Protein AF-A0A974XBC8-F1 (afdb_monomer_lite)

Secondary structure (DSSP, 8-state):
-PPPPPP--TTS-EEEE---GGG----SSHHHHHHHHHHHHHHHHHHHHHHHHHTT--S---S-SSEEEE--SHHHHHHHHHHHHHHHHHTTS-SSGGG--

Structure (mmCIF, N/CA/C/O backbone):
data_AF-A0A974XBC8-F1
#
_entry.id   AF-A0A974XBC8-F1
#
loop_
_atom_site.group_PDB
_atom_site.id
_atom_site.type_symbol
_atom_site.label_atom_id
_atom_site.label_alt_id
_atom_site.label_comp_id
_atom_site.label_asym_id
_atom_site.label_entity_id
_atom_site.label_seq_id
_atom_site.pdbx_PDB_ins_code
_atom_site.Cartn_x
_atom_site.Cartn_y
_atom_site.Cartn_z
_atom_site.occupancy
_atom_site.B_iso_or_equiv
_atom_site.auth_seq_id
_atom_site.auth_comp_id
_atom_site.auth_asym_id
_atom_site.auth_atom_id
_atom_site.pdbx_PDB_model_num
ATOM 1 N N . MET A 1 1 ? 7.266 -7.823 -18.134 1.00 42.31 1 MET A N 1
ATOM 2 C CA . MET A 1 1 ? 5.843 -8.222 -18.062 1.00 42.31 1 MET A CA 1
ATOM 3 C C . MET A 1 1 ? 4.982 -6.973 -17.985 1.00 42.31 1 MET A C 1
ATOM 5 O O . MET A 1 1 ? 5.391 -6.044 -17.289 1.00 42.31 1 MET A O 1
ATOM 9 N N . PRO A 1 2 ? 3.841 -6.912 -18.692 1.00 45.91 2 PRO A N 1
ATOM 10 C CA . PRO A 1 2 ? 2.880 -5.838 -18.486 1.00 45.91 2 PRO A CA 1
ATOM 11 C C . PRO A 1 2 ? 2.508 -5.795 -17.003 1.00 45.91 2 PRO A C 1
ATOM 13 O O . PRO A 1 2 ? 2.365 -6.843 -16.370 1.00 45.91 2 PRO A O 1
ATOM 16 N N . ARG A 1 3 ? 2.369 -4.591 -16.440 1.00 51.25 3 ARG A N 1
ATOM 17 C CA . ARG A 1 3 ? 1.728 -4.427 -15.135 1.00 51.25 3 ARG A CA 1
ATOM 18 C C . ARG A 1 3 ? 0.383 -5.140 -15.238 1.00 51.25 3 ARG A C 1
ATOM 20 O O . ARG A 1 3 ? -0.437 -4.722 -16.055 1.00 51.25 3 ARG A O 1
ATOM 27 N N . GLN A 1 4 ? 0.168 -6.203 -14.458 1.00 55.94 4 GLN A N 1
ATOM 28 C CA . GLN A 1 4 ? -1.184 -6.725 -14.309 1.00 55.94 4 GLN A CA 1
ATOM 29 C C . GLN A 1 4 ? -2.032 -5.545 -13.857 1.00 55.94 4 GLN A C 1
ATOM 31 O O . GLN A 1 4 ? -1.698 -4.871 -12.874 1.00 55.94 4 GLN A O 1
ATOM 36 N N . ALA A 1 5 ? -3.051 -5.222 -14.654 1.00 57.69 5 ALA A N 1
ATOM 37 C CA . ALA A 1 5 ? -3.986 -4.185 -14.280 1.00 57.69 5 ALA A CA 1
ATOM 38 C C . ALA A 1 5 ? -4.463 -4.526 -12.871 1.00 57.69 5 ALA A C 1
ATOM 40 O O . ALA A 1 5 ? -4.802 -5.678 -12.591 1.00 57.69 5 ALA A O 1
ATOM 41 N N . ARG A 1 6 ? -4.426 -3.543 -11.965 1.00 68.19 6 ARG A N 1
ATOM 42 C CA . ARG A 1 6 ? -5.071 -3.747 -10.670 1.00 68.19 6 ARG A CA 1
ATOM 43 C C . ARG A 1 6 ? -6.502 -4.152 -10.972 1.00 68.19 6 ARG A C 1
ATOM 45 O O . ARG A 1 6 ? -7.132 -3.495 -11.806 1.00 68.19 6 ARG A O 1
ATOM 52 N N . ILE A 1 7 ? -6.959 -5.222 -10.323 1.00 72.50 7 ILE A N 1
ATOM 5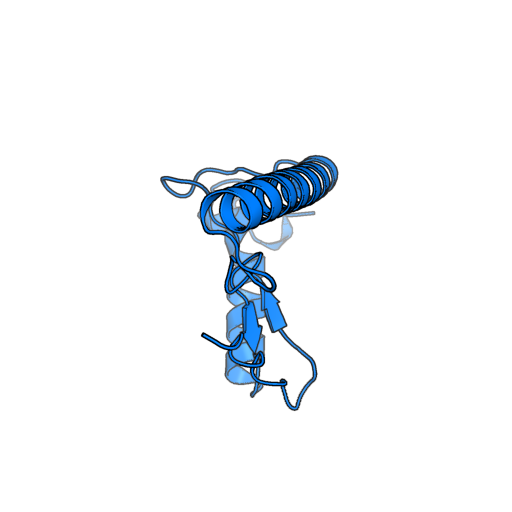3 C CA . ILE A 1 7 ? -8.364 -5.613 -10.365 1.00 72.50 7 ILE A CA 1
ATOM 54 C C . ILE A 1 7 ? -9.140 -4.351 -10.018 1.00 72.50 7 ILE A C 1
ATOM 56 O O . ILE A 1 7 ? -8.901 -3.746 -8.970 1.00 72.50 7 ILE A O 1
ATOM 60 N N . LYS A 1 8 ? -9.938 -3.873 -10.973 1.00 71.81 8 LYS A N 1
ATOM 61 C CA . LYS A 1 8 ? -10.766 -2.705 -10.738 1.00 71.81 8 LYS A CA 1
ATOM 62 C C . LYS A 1 8 ? -11.874 -3.171 -9.818 1.00 71.81 8 LYS A C 1
ATOM 64 O O . LYS A 1 8 ? -12.730 -3.921 -10.268 1.00 71.81 8 LYS A O 1
ATOM 69 N N . SER A 1 9 ? -11.816 -2.724 -8.570 1.00 78.12 9 SER A N 1
ATOM 70 C CA . SER A 1 9 ? -12.898 -2.971 -7.628 1.00 78.12 9 SER A CA 1
ATOM 71 C C . SER A 1 9 ? -14.207 -2.465 -8.216 1.00 78.12 9 SER A C 1
ATOM 73 O O . SER A 1 9 ? -14.275 -1.304 -8.636 1.00 78.12 9 SER A O 1
ATOM 75 N N . ALA A 1 10 ? -15.230 -3.319 -8.225 1.00 77.75 10 ALA A N 1
ATOM 76 C CA . ALA A 1 10 ? -16.578 -2.929 -8.626 1.00 77.75 10 ALA A CA 1
ATOM 77 C C . ALA A 1 10 ? -17.152 -1.853 -7.686 1.00 77.75 10 ALA A C 1
ATOM 79 O O . ALA A 1 10 ? -17.919 -0.996 -8.116 1.00 77.75 10 ALA A O 1
ATOM 80 N N . THR A 1 11 ? -16.717 -1.853 -6.421 1.00 79.56 11 THR A N 1
ATOM 81 C CA . THR A 1 11 ? -17.098 -0.864 -5.398 1.00 79.56 11 THR A CA 1
ATOM 82 C C . THR A 1 11 ? -16.219 0.393 -5.425 1.00 79.56 11 THR A C 1
ATOM 84 O O . THR A 1 11 ? -16.538 1.400 -4.798 1.00 79.56 11 THR A O 1
ATOM 87 N N . GLY A 1 12 ? -15.087 0.350 -6.135 1.00 79.19 12 GLY A N 1
ATOM 88 C CA . GLY A 1 12 ? -14.065 1.396 -6.117 1.00 79.19 12 GLY A CA 1
ATOM 89 C C . GLY A 1 12 ? -13.200 1.415 -4.848 1.00 79.19 12 GLY A C 1
ATOM 90 O O . GLY A 1 12 ? -12.342 2.292 -4.719 1.00 79.19 12 GLY A O 1
ATOM 91 N N . ILE A 1 13 ? -13.374 0.457 -3.930 1.00 76.62 13 ILE A N 1
ATOM 92 C CA . ILE A 1 13 ? -12.678 0.402 -2.639 1.00 76.62 13 ILE A CA 1
ATOM 93 C C . ILE A 1 13 ? -11.458 -0.529 -2.716 1.00 76.62 13 ILE A C 1
ATOM 95 O O . ILE A 1 13 ? -11.501 -1.627 -3.271 1.00 76.62 13 ILE A O 1
ATOM 99 N N . TYR A 1 14 ? -10.344 -0.093 -2.118 1.00 79.00 14 TYR A N 1
ATOM 100 C CA . TYR A 1 14 ? -9.088 -0.846 -2.084 1.00 79.00 14 TYR A CA 1
ATOM 101 C C . TYR A 1 14 ? -8.489 -0.879 -0.679 1.00 79.00 14 TYR A C 1
ATOM 103 O O . TYR A 1 14 ? -8.362 0.153 -0.019 1.00 79.00 14 TYR A O 1
ATOM 111 N N . HIS A 1 15 ? -8.007 -2.047 -0.265 1.00 79.62 15 HIS A N 1
ATOM 112 C CA . HIS A 1 15 ? -7.209 -2.228 0.940 1.00 79.62 15 HIS A CA 1
ATOM 113 C C . HIS A 1 15 ? -5.714 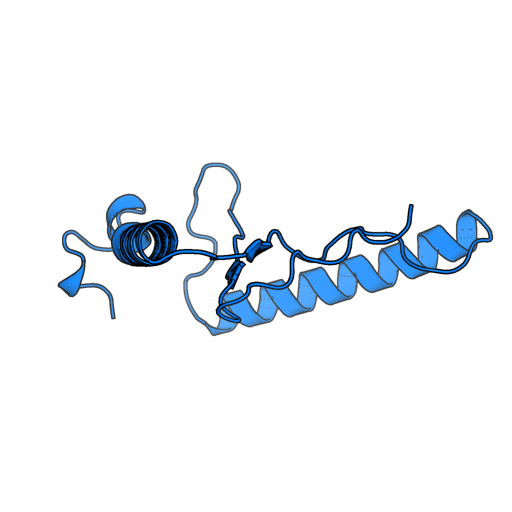-2.089 0.610 1.00 79.62 15 HIS A C 1
ATOM 115 O O . HIS A 1 15 ? -5.164 -2.862 -0.175 1.00 79.62 15 HIS A O 1
ATOM 121 N N . ILE A 1 16 ? -5.041 -1.093 1.198 1.00 75.88 16 ILE A N 1
ATOM 122 C CA . ILE A 1 16 ? -3.613 -0.807 0.977 1.00 75.88 16 ILE A CA 1
ATOM 123 C C . ILE A 1 16 ? -2.800 -1.211 2.209 1.00 75.88 16 ILE A C 1
ATOM 125 O O . ILE A 1 16 ? -3.074 -0.737 3.310 1.00 75.88 16 ILE A O 1
ATOM 129 N N . MET A 1 17 ? -1.758 -2.026 2.017 1.00 74.25 17 MET A N 1
ATOM 130 C CA . MET A 1 17 ? -0.937 -2.564 3.107 1.00 74.25 17 MET A CA 1
ATOM 131 C C . MET A 1 17 ? 0.545 -2.206 2.959 1.00 74.25 17 MET A C 1
ATOM 133 O O . MET A 1 17 ? 1.150 -2.402 1.903 1.00 74.25 17 MET A O 1
ATOM 137 N N . ILE A 1 18 ? 1.140 -1.742 4.060 1.00 69.44 18 ILE A N 1
ATOM 138 C CA . ILE A 1 18 ? 2.585 -1.552 4.247 1.00 69.44 18 ILE A CA 1
ATOM 139 C C . ILE A 1 18 ? 2.907 -2.024 5.669 1.00 69.44 18 ILE A C 1
ATOM 141 O O . ILE A 1 18 ? 2.267 -1.570 6.616 1.00 69.44 18 ILE A O 1
ATOM 145 N N . ARG A 1 19 ? 3.865 -2.946 5.830 1.00 64.00 19 ARG A N 1
ATOM 146 C CA . ARG A 1 19 ? 4.206 -3.546 7.130 1.00 64.00 19 ARG A CA 1
ATOM 147 C C . ARG A 1 19 ? 5.698 -3.406 7.416 1.00 64.00 19 ARG A C 1
ATOM 149 O O . ARG A 1 19 ? 6.508 -3.650 6.528 1.00 64.00 19 ARG A O 1
ATOM 156 N N . GLY A 1 20 ? 6.039 -3.034 8.650 1.00 58.47 20 GLY A N 1
ATOM 157 C CA . GLY A 1 20 ? 7.414 -3.073 9.145 1.00 58.47 20 GLY A CA 1
ATOM 158 C C . GLY A 1 20 ? 7.902 -4.507 9.355 1.00 58.47 20 GLY A C 1
ATOM 159 O O . GLY A 1 20 ? 7.100 -5.432 9.531 1.00 58.47 20 GLY A O 1
ATOM 160 N N . ILE A 1 21 ? 9.221 -4.682 9.362 1.00 60.03 21 ILE A N 1
ATOM 161 C CA . ILE A 1 21 ? 9.854 -5.936 9.785 1.00 60.03 21 ILE A CA 1
ATOM 162 C C . ILE A 1 21 ? 9.439 -6.209 11.244 1.00 60.03 21 ILE A C 1
ATOM 164 O O . ILE A 1 21 ? 9.214 -5.278 12.014 1.00 60.03 21 ILE A O 1
ATOM 168 N N . ASN A 1 22 ? 9.222 -7.478 11.603 1.00 62.81 22 ASN A N 1
ATOM 169 C CA . ASN A 1 22 ? 8.833 -7.904 12.959 1.00 62.81 22 ASN A CA 1
ATOM 170 C C . ASN A 1 22 ? 7.558 -7.252 13.540 1.00 62.81 22 ASN A C 1
ATOM 172 O O . ASN A 1 22 ? 7.325 -7.310 14.742 1.00 62.81 22 ASN A O 1
ATOM 176 N N . LYS A 1 23 ? 6.673 -6.704 12.690 1.00 60.25 23 LYS A N 1
ATOM 177 C CA . LYS A 1 23 ? 5.410 -6.041 13.087 1.00 60.25 23 LYS A CA 1
ATOM 178 C C . LYS A 1 23 ? 5.593 -4.769 13.931 1.00 60.25 23 LYS A C 1
ATOM 180 O O . LYS A 1 23 ? 4.635 -4.338 14.570 1.00 60.25 23 LYS A O 1
ATOM 185 N N . GLU A 1 24 ? 6.770 -4.154 13.906 1.00 62.03 24 GLU A N 1
ATOM 186 C CA . GLU A 1 24 ? 7.019 -2.919 14.648 1.00 62.03 24 GLU A CA 1
ATOM 187 C C . GLU A 1 24 ? 6.194 -1.735 14.120 1.00 62.03 24 GLU A C 1
ATOM 189 O O . GLU A 1 24 ? 5.818 -1.664 12.941 1.00 62.03 24 GLU A O 1
ATOM 194 N N . LYS A 1 25 ? 5.910 -0.779 15.014 1.00 61.75 25 LYS A N 1
ATOM 195 C CA . LYS A 1 25 ? 5.229 0.471 14.664 1.00 61.75 25 LYS A CA 1
ATOM 196 C C . LYS A 1 25 ? 6.186 1.355 13.874 1.00 61.75 25 LYS A C 1
ATOM 198 O O . LYS A 1 25 ? 7.054 2.007 14.437 1.00 61.75 25 LYS A O 1
ATOM 203 N N . ILE A 1 26 ? 5.977 1.418 12.567 1.00 65.31 26 ILE A N 1
ATOM 204 C CA . ILE A 1 26 ? 6.780 2.252 11.662 1.00 65.31 26 ILE A CA 1
ATOM 205 C C . ILE A 1 26 ? 6.180 3.648 11.419 1.00 65.31 26 ILE A C 1
ATOM 207 O O . ILE A 1 26 ? 6.840 4.509 10.843 1.00 65.31 26 ILE A O 1
ATOM 211 N N . PHE A 1 27 ? 4.940 3.900 11.862 1.00 69.00 27 PHE A N 1
ATOM 212 C CA . PHE A 1 27 ? 4.265 5.194 11.722 1.00 69.00 27 PHE A CA 1
ATOM 213 C C . PHE A 1 27 ? 3.722 5.667 13.066 1.00 69.00 27 PHE A C 1
ATOM 215 O O . PHE A 1 27 ? 2.756 5.112 13.577 1.00 69.00 27 PHE A O 1
ATOM 222 N N . MET A 1 28 ? 4.329 6.717 13.617 1.00 64.19 28 MET A N 1
ATOM 223 C CA . MET A 1 28 ? 3.828 7.385 14.829 1.00 64.19 28 MET A CA 1
ATOM 224 C C . MET A 1 28 ? 2.933 8.596 14.518 1.00 64.19 28 MET A C 1
ATOM 226 O O . MET A 1 28 ? 2.321 9.154 15.416 1.00 64.19 28 MET A O 1
ATOM 230 N N . SER A 1 29 ? 2.877 9.028 13.252 1.00 70.94 29 SER A N 1
ATOM 231 C CA . SER A 1 29 ? 2.043 10.147 12.798 1.00 70.94 29 SER A CA 1
ATOM 232 C C . SER A 1 29 ? 1.780 10.070 11.290 1.00 70.94 29 SER A C 1
ATOM 234 O O . SER A 1 29 ? 2.507 9.406 10.537 1.00 70.94 29 SER A O 1
ATOM 236 N N . SER A 1 30 ? 0.762 10.794 10.826 1.00 70.44 30 SER A N 1
ATOM 237 C CA . SER A 1 30 ? 0.443 10.975 9.402 1.00 70.44 30 SER A CA 1
ATOM 238 C C . SER A 1 30 ? 1.597 11.615 8.611 1.00 70.44 30 SER A C 1
ATOM 240 O O . SER A 1 30 ? 1.771 11.317 7.428 1.00 70.44 30 SER A O 1
ATOM 242 N N . ILE A 1 31 ? 2.457 12.400 9.271 1.00 77.75 31 ILE A N 1
ATOM 243 C CA . ILE A 1 31 ? 3.677 12.978 8.686 1.00 77.75 31 ILE A CA 1
ATOM 244 C C . ILE A 1 31 ? 4.692 11.877 8.349 1.00 77.75 31 ILE A C 1
ATOM 246 O O . ILE A 1 31 ? 5.190 11.831 7.223 1.00 77.75 31 ILE A O 1
ATOM 250 N N . HIS A 1 32 ? 4.954 10.946 9.275 1.00 74.00 32 HIS A N 1
ATOM 251 C CA . HIS A 1 32 ? 5.874 9.824 9.038 1.00 74.00 32 HIS A CA 1
ATOM 252 C C . HIS A 1 32 ? 5.404 8.930 7.882 1.00 74.00 32 HIS A C 1
ATOM 254 O O . HIS A 1 32 ? 6.200 8.542 7.024 1.00 74.00 32 HIS A O 1
ATOM 260 N N . LYS A 1 33 ? 4.092 8.673 7.803 1.00 73.75 33 LYS A N 1
ATOM 261 C CA . LYS A 1 33 ? 3.475 7.937 6.691 1.00 73.75 33 LYS A CA 1
ATOM 262 C C . LYS A 1 33 ? 3.690 8.644 5.350 1.00 73.75 33 LYS A C 1
ATOM 264 O O . LYS A 1 33 ? 4.136 8.023 4.389 1.00 73.75 33 LYS A O 1
ATOM 269 N N . ASN A 1 34 ? 3.395 9.939 5.264 1.00 79.06 34 ASN A N 1
ATOM 270 C CA . ASN A 1 34 ? 3.561 10.678 4.010 1.00 79.06 34 ASN A CA 1
ATOM 271 C C . ASN A 1 34 ? 5.030 10.733 3.581 1.00 79.06 34 ASN A C 1
ATOM 273 O O . ASN A 1 34 ? 5.339 10.536 2.403 1.00 79.06 34 ASN A O 1
ATOM 277 N N . LYS A 1 35 ? 5.941 10.907 4.544 1.00 84.31 35 LYS A N 1
ATOM 278 C CA . LYS A 1 35 ? 7.376 10.938 4.275 1.00 84.31 35 LYS A CA 1
ATOM 279 C C . LYS A 1 35 ? 7.886 9.613 3.717 1.00 84.31 35 LYS A C 1
ATOM 281 O O . LYS A 1 35 ? 8.622 9.623 2.732 1.00 84.31 35 LYS A O 1
ATOM 286 N N . ILE A 1 36 ? 7.462 8.475 4.274 1.00 80.88 36 ILE A N 1
ATOM 287 C CA . ILE A 1 36 ? 7.902 7.175 3.753 1.00 80.88 36 ILE A CA 1
ATOM 288 C C . ILE A 1 36 ? 7.379 6.931 2.338 1.00 80.88 36 ILE A C 1
ATOM 290 O O . ILE A 1 36 ? 8.118 6.440 1.490 1.00 80.88 36 ILE A O 1
ATOM 294 N N . LEU A 1 37 ? 6.127 7.307 2.053 1.00 80.75 37 LEU A N 1
ATOM 295 C CA . LEU A 1 37 ? 5.531 7.127 0.729 1.00 80.75 37 LEU A CA 1
ATOM 296 C C . LEU A 1 37 ? 6.286 7.945 -0.323 1.00 80.75 37 LEU A C 1
ATOM 298 O O . LEU A 1 37 ? 6.519 7.472 -1.439 1.00 80.75 37 LEU A O 1
ATOM 302 N N . GLU A 1 38 ? 6.705 9.156 0.043 1.00 86.50 38 GLU A N 1
ATOM 303 C CA . GLU A 1 38 ? 7.538 10.015 -0.793 1.00 86.50 38 GLU A CA 1
ATOM 304 C C . GLU A 1 38 ? 8.924 9.396 -1.044 1.00 86.50 38 GLU A C 1
ATOM 306 O O . GLU A 1 38 ? 9.378 9.341 -2.190 1.00 86.50 38 GLU A O 1
ATOM 311 N N . ILE A 1 39 ? 9.576 8.886 0.006 1.00 85.94 39 ILE A N 1
ATOM 312 C CA . ILE A 1 39 ? 10.896 8.243 -0.075 1.00 85.94 39 ILE A CA 1
ATOM 313 C C . ILE A 1 39 ? 10.836 6.993 -0.959 1.00 85.94 39 ILE A C 1
ATOM 315 O O . ILE A 1 39 ? 11.617 6.876 -1.904 1.00 85.94 39 ILE A O 1
ATOM 319 N N . VAL A 1 40 ? 9.874 6.097 -0.721 1.00 83.19 40 VAL A N 1
ATOM 320 C CA . VAL A 1 40 ? 9.686 4.865 -1.506 1.00 83.19 40 VAL A CA 1
ATOM 321 C C . VAL A 1 40 ? 9.432 5.197 -2.975 1.00 83.19 40 VAL A C 1
ATOM 323 O O . VAL A 1 40 ? 10.039 4.597 -3.862 1.00 83.19 40 VAL A O 1
ATOM 326 N N . LYS A 1 41 ? 8.596 6.206 -3.259 1.00 85.31 41 LYS A N 1
ATOM 327 C CA . LYS A 1 41 ? 8.385 6.690 -4.631 1.00 85.31 41 LYS A CA 1
ATOM 328 C C . LYS A 1 41 ? 9.704 7.145 -5.263 1.00 85.31 41 LYS A C 1
ATOM 330 O O . LYS A 1 41 ? 9.997 6.740 -6.386 1.00 85.31 41 LYS A O 1
ATOM 335 N N . LYS A 1 42 ? 10.489 7.972 -4.567 1.00 89.75 42 LYS A N 1
ATOM 336 C CA . LYS A 1 42 ? 11.762 8.512 -5.074 1.00 89.75 42 LYS A CA 1
ATOM 337 C C . LYS A 1 42 ? 12.782 7.410 -5.366 1.00 89.75 42 LYS A C 1
ATOM 339 O O . LYS A 1 42 ? 13.386 7.429 -6.437 1.00 89.75 42 LYS A O 1
ATOM 344 N N . ILE A 1 43 ? 12.948 6.452 -4.455 1.00 86.75 43 ILE A N 1
ATOM 345 C CA . ILE A 1 43 ? 13.877 5.324 -4.619 1.00 86.75 43 ILE A CA 1
ATOM 346 C C . ILE A 1 43 ? 13.470 4.470 -5.821 1.00 86.75 43 ILE A C 1
ATOM 348 O O . ILE A 1 43 ? 14.295 4.229 -6.702 1.00 86.75 43 ILE A O 1
ATOM 352 N N . ASN A 1 44 ? 12.191 4.095 -5.914 1.00 85.25 44 ASN A N 1
ATOM 353 C CA . ASN A 1 44 ? 11.696 3.277 -7.020 1.00 85.25 44 ASN A CA 1
ATOM 354 C C . ASN A 1 44 ? 11.873 3.979 -8.372 1.00 85.25 44 ASN A C 1
ATOM 356 O O . ASN A 1 44 ? 12.262 3.343 -9.344 1.00 85.25 44 ASN A O 1
ATOM 360 N N . VAL A 1 45 ? 11.639 5.292 -8.455 1.00 89.75 45 VAL A N 1
ATOM 361 C CA . VAL A 1 45 ? 11.871 6.045 -9.699 1.00 89.75 45 VAL A CA 1
ATOM 362 C C . VAL A 1 45 ? 13.356 6.056 -10.067 1.00 89.75 45 VAL A C 1
ATOM 364 O O . VAL A 1 45 ? 13.699 5.712 -11.196 1.00 89.75 45 VAL A O 1
ATOM 367 N N . LYS A 1 46 ? 14.244 6.397 -9.124 1.00 92.94 46 LYS A N 1
ATOM 368 C CA . LYS A 1 46 ? 15.691 6.454 -9.391 1.00 92.94 46 LYS A CA 1
ATOM 369 C C . LYS A 1 46 ? 16.247 5.100 -9.827 1.00 92.94 46 LYS A C 1
ATOM 371 O O . LYS A 1 46 ? 16.968 5.034 -10.820 1.00 92.94 46 LYS A O 1
ATOM 376 N N . TYR A 1 47 ? 15.889 4.029 -9.121 1.00 89.25 47 TYR A N 1
ATOM 377 C CA . TYR A 1 47 ? 16.341 2.689 -9.477 1.00 89.25 47 TYR A CA 1
ATOM 378 C C . TYR A 1 47 ? 15.773 2.240 -10.823 1.00 89.25 47 TYR A C 1
ATOM 380 O O . TYR A 1 47 ? 16.510 1.707 -11.643 1.00 89.25 47 TYR A O 1
ATOM 388 N N . ALA A 1 48 ? 14.493 2.513 -11.095 1.00 88.38 48 ALA A N 1
ATOM 389 C CA . ALA A 1 48 ? 13.882 2.204 -12.383 1.00 88.38 48 ALA A CA 1
ATOM 390 C C . ALA A 1 48 ? 14.622 2.878 -13.550 1.00 88.38 48 ALA A C 1
ATOM 392 O O . ALA A 1 48 ? 14.887 2.232 -14.561 1.00 88.38 48 ALA A O 1
ATOM 393 N N . MET A 1 49 ? 14.995 4.154 -13.400 1.00 93.19 49 MET A N 1
ATOM 394 C CA . MET A 1 49 ? 15.774 4.887 -14.404 1.00 93.19 49 MET A CA 1
ATOM 395 C C . MET A 1 49 ? 17.169 4.286 -14.602 1.00 93.19 49 MET A C 1
ATOM 397 O O . MET A 1 49 ? 17.586 4.077 -15.739 1.00 93.19 49 MET A O 1
ATOM 401 N N . TYR A 1 50 ? 17.877 3.995 -13.507 1.00 95.56 50 TYR A N 1
ATOM 402 C CA . TYR A 1 50 ? 19.193 3.357 -13.553 1.00 95.56 50 TYR A CA 1
ATOM 403 C C . TYR A 1 50 ? 19.134 1.981 -14.231 1.00 95.56 50 TYR A C 1
ATOM 405 O O . TYR A 1 50 ? 19.870 1.745 -15.185 1.00 95.56 50 TYR A O 1
ATOM 413 N N . TYR A 1 51 ? 18.219 1.112 -13.798 1.00 90.31 51 TYR A N 1
ATOM 414 C CA . TYR A 1 51 ? 18.041 -0.231 -14.346 1.00 90.31 51 TYR A CA 1
ATOM 415 C C . TYR A 1 51 ? 17.707 -0.180 -15.839 1.00 90.31 51 TYR A C 1
ATOM 417 O O . TYR A 1 51 ? 18.331 -0.868 -16.634 1.00 90.31 51 TYR A O 1
ATOM 425 N N . ASN A 1 52 ? 16.779 0.691 -16.248 1.00 93.94 52 ASN A N 1
ATOM 426 C CA . ASN A 1 52 ? 16.449 0.882 -17.661 1.00 93.94 52 ASN A CA 1
ATOM 427 C C . ASN A 1 52 ? 17.659 1.339 -18.491 1.00 93.94 52 ASN A C 1
ATOM 429 O O . ASN A 1 52 ? 17.842 0.870 -19.611 1.00 93.94 52 ASN A O 1
ATOM 433 N N . LYS A 1 53 ? 18.507 2.216 -17.936 1.00 95.69 53 LYS A N 1
ATOM 434 C CA . LYS A 1 53 ? 19.735 2.681 -18.593 1.00 95.69 53 LYS A CA 1
ATOM 435 C C . LYS A 1 53 ? 20.768 1.560 -18.748 1.00 95.69 53 LYS A C 1
ATOM 437 O O . LYS A 1 53 ? 21.346 1.436 -19.822 1.00 95.69 53 LYS A O 1
ATOM 442 N N . VAL A 1 54 ? 21.006 0.774 -17.696 1.00 95.06 54 VAL A N 1
ATOM 443 C CA . VAL A 1 54 ? 21.984 -0.330 -17.705 1.00 95.06 54 VAL A CA 1
ATOM 444 C C . VAL A 1 54 ? 21.530 -1.456 -18.631 1.00 95.06 54 VAL A C 1
ATOM 446 O O . VAL A 1 54 ? 22.289 -1.879 -19.496 1.00 95.06 54 VAL A O 1
ATOM 449 N N . GLU A 1 55 ? 20.265 -1.856 -18.527 1.00 93.94 55 GLU A N 1
ATOM 450 C CA . GLU A 1 55 ? 19.667 -2.929 -19.331 1.00 93.94 55 GLU A CA 1
ATOM 451 C C . GLU A 1 55 ? 19.234 -2.470 -20.734 1.00 93.94 55 GLU A C 1
ATOM 453 O O . GLU A 1 55 ? 18.613 -3.233 -21.471 1.00 93.94 55 GLU A O 1
ATOM 458 N N . LYS A 1 56 ? 19.514 -1.209 -21.106 1.00 93.94 56 LYS A N 1
ATOM 459 C CA . LYS A 1 56 ? 19.154 -0.598 -22.401 1.00 93.94 56 LYS A CA 1
ATOM 460 C C . LYS A 1 56 ? 17.688 -0.827 -22.794 1.00 93.94 56 LYS A C 1
ATOM 462 O O . LYS A 1 56 ? 17.372 -1.123 -23.945 1.00 93.94 56 LYS A O 1
ATOM 467 N N . ARG A 1 57 ? 16.779 -0.682 -21.831 1.00 91.06 57 ARG A N 1
ATOM 468 C CA . ARG A 1 57 ? 15.341 -0.901 -22.022 1.00 91.06 57 ARG A CA 1
ATOM 469 C C . ARG A 1 57 ? 14.525 0.325 -21.640 1.00 91.06 57 ARG A C 1
ATOM 471 O O . ARG A 1 57 ? 14.994 1.232 -20.959 1.00 91.06 57 ARG A O 1
ATOM 478 N N . TYR A 1 58 ? 13.249 0.288 -21.999 1.00 83.62 58 TYR A N 1
ATOM 479 C CA . TYR A 1 58 ? 12.269 1.309 -21.646 1.00 83.62 58 TYR A CA 1
ATOM 480 C C . TYR A 1 58 ? 11.074 0.671 -20.924 1.00 83.62 58 TYR A C 1
ATOM 482 O O . TYR A 1 58 ? 10.871 -0.544 -20.967 1.00 83.62 58 TYR A O 1
ATOM 490 N N . GLY A 1 59 ? 10.278 1.490 -20.236 1.00 79.88 59 GLY A N 1
ATOM 491 C CA . GLY A 1 59 ? 9.051 1.049 -19.569 1.00 79.88 59 GLY A CA 1
ATOM 492 C C . GLY A 1 59 ? 9.204 0.700 -18.085 1.00 79.88 59 GLY A C 1
ATOM 493 O O . GLY A 1 59 ? 10.192 1.036 -17.428 1.00 79.88 59 GLY A O 1
ATOM 494 N N . HIS A 1 60 ? 8.165 0.076 -17.529 1.00 79.00 60 HIS A N 1
ATOM 495 C CA . HIS A 1 60 ? 8.050 -0.169 -16.091 1.00 79.00 60 HIS A CA 1
ATOM 496 C C . HIS A 1 60 ? 9.083 -1.184 -15.579 1.00 79.00 60 HIS A C 1
ATOM 498 O O . HIS A 1 60 ? 9.349 -2.205 -16.216 1.00 79.00 60 HIS A O 1
ATOM 504 N N . VAL A 1 61 ? 9.657 -0.904 -14.405 1.00 81.81 61 VAL A N 1
ATOM 505 C CA . VAL A 1 61 ? 10.607 -1.799 -13.716 1.00 81.81 61 VAL A CA 1
ATOM 506 C C . VAL A 1 61 ? 9.947 -2.561 -12.583 1.00 81.81 61 VAL A C 1
ATOM 508 O O . VAL A 1 61 ? 10.098 -3.772 -12.479 1.00 81.81 61 VAL A O 1
ATOM 511 N N . PHE A 1 62 ? 9.167 -1.854 -11.777 1.00 79.44 62 PHE A N 1
ATOM 512 C CA . PHE A 1 62 ? 8.440 -2.424 -10.656 1.00 79.44 62 PHE A CA 1
ATOM 513 C C . PHE A 1 62 ? 6.990 -2.703 -11.040 1.00 79.44 62 PHE A C 1
ATOM 515 O O . PHE A 1 62 ? 6.356 -1.884 -11.711 1.00 79.44 62 PHE A O 1
ATOM 522 N N . GLN A 1 63 ? 6.459 -3.830 -10.567 1.00 68.19 63 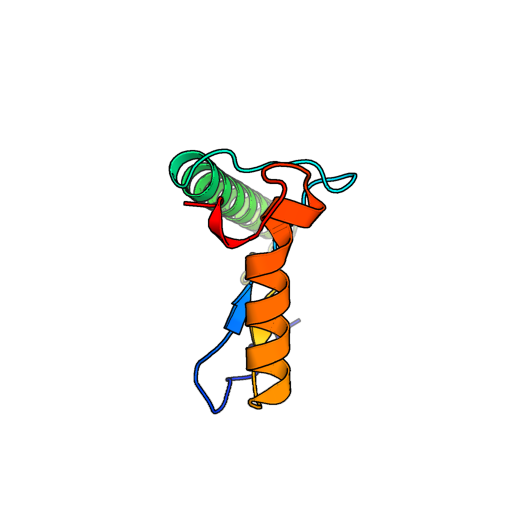GLN A N 1
ATOM 523 C CA . GLN A 1 63 ? 5.057 -4.196 -10.766 1.00 68.19 63 GLN A CA 1
ATOM 524 C C . GLN A 1 63 ? 4.120 -3.262 -9.990 1.00 68.19 63 GLN A C 1
ATOM 526 O O . GLN A 1 63 ? 3.146 -2.777 -10.560 1.00 68.19 63 GLN A O 1
ATOM 531 N N . ASP A 1 64 ? 4.451 -2.926 -8.736 1.00 67.56 64 ASP A N 1
ATOM 532 C CA . ASP A 1 64 ? 3.676 -2.029 -7.875 1.00 67.56 64 ASP A CA 1
ATOM 533 C C . ASP A 1 64 ? 4.546 -1.197 -6.925 1.00 67.56 64 ASP A C 1
ATOM 535 O O . ASP A 1 64 ? 5.683 -1.541 -6.619 1.00 67.56 64 ASP A O 1
ATOM 539 N N . ARG A 1 65 ? 3.984 -0.079 -6.442 1.00 70.06 65 ARG A N 1
ATOM 540 C CA . ARG A 1 65 ? 4.614 0.777 -5.416 1.00 70.06 65 ARG A CA 1
ATOM 541 C C . ARG A 1 65 ? 4.353 0.293 -3.984 1.00 70.06 65 ARG A C 1
ATOM 543 O O . ARG A 1 65 ? 5.120 0.620 -3.089 1.00 70.06 65 ARG A O 1
ATOM 550 N N . PHE A 1 66 ? 3.235 -0.399 -3.780 1.00 72.50 66 PHE A N 1
ATOM 551 C CA . PHE A 1 66 ? 2.730 -0.939 -2.515 1.00 72.50 66 PHE A CA 1
ATOM 552 C C . PHE A 1 66 ? 1.712 -2.042 -2.825 1.00 72.50 66 PHE A C 1
ATOM 554 O O . PHE A 1 66 ? 1.130 -2.039 -3.916 1.00 72.50 66 PHE A O 1
ATOM 561 N N . LYS A 1 67 ? 1.456 -2.941 -1.868 1.00 75.12 67 LYS A N 1
ATOM 562 C CA . LYS A 1 67 ? 0.432 -3.980 -2.021 1.00 75.12 67 LYS A CA 1
ATOM 563 C C . LYS A 1 67 ? -0.962 -3.364 -1.881 1.00 75.12 67 LYS A C 1
ATOM 565 O O . LYS A 1 67 ? -1.221 -2.620 -0.933 1.00 75.12 67 LYS A O 1
ATOM 570 N N . SER A 1 68 ? -1.838 -3.665 -2.832 1.00 77.62 68 SER A N 1
ATOM 571 C CA . SER A 1 68 ? -3.243 -3.256 -2.816 1.00 77.62 68 SER A CA 1
ATOM 572 C C . SER A 1 68 ? -4.129 -4.417 -3.231 1.00 77.62 68 SER A C 1
ATOM 574 O O . SER A 1 68 ? -3.860 -5.023 -4.266 1.00 77.62 68 SER A O 1
ATOM 576 N N . GLU A 1 69 ? -5.183 -4.675 -2.470 1.00 83.50 69 GLU A N 1
ATOM 577 C CA . GLU A 1 69 ? -6.198 -5.682 -2.781 1.00 83.50 69 GLU A CA 1
ATOM 578 C C . GLU A 1 69 ? -7.549 -4.990 -2.988 1.00 83.50 69 GLU A C 1
ATOM 580 O O . GLU A 1 69 ? -7.882 -4.047 -2.265 1.00 83.50 69 GLU A O 1
ATOM 585 N N . ALA A 1 70 ? -8.275 -5.395 -4.029 1.00 84.19 70 ALA A N 1
ATOM 586 C CA . ALA A 1 70 ? -9.596 -4.863 -4.336 1.00 84.19 70 ALA A CA 1
ATOM 587 C C . ALA A 1 70 ? -10.621 -5.440 -3.353 1.00 84.19 70 ALA A C 1
ATOM 589 O O . ALA A 1 70 ? -10.576 -6.630 -3.047 1.00 84.19 70 ALA A O 1
ATOM 590 N N . VAL A 1 71 ? -11.503 -4.589 -2.834 1.00 86.75 71 VAL A N 1
ATOM 591 C CA . VAL A 1 71 ? -12.589 -5.006 -1.944 1.00 86.75 71 VAL A CA 1
ATOM 592 C C . VAL A 1 71 ? -13.842 -5.142 -2.800 1.00 86.75 71 VAL A C 1
ATOM 594 O O . VAL A 1 71 ? -14.316 -4.152 -3.360 1.00 86.75 71 VAL A O 1
ATOM 597 N N . GLU A 1 72 ? -14.330 -6.369 -2.957 1.00 88.12 72 GLU A N 1
ATOM 598 C CA . GLU A 1 72 ? -15.426 -6.686 -3.889 1.00 88.12 72 GLU A CA 1
ATOM 599 C C . GLU A 1 72 ? -16.755 -6.975 -3.185 1.00 88.12 72 GLU A C 1
ATOM 601 O O . GLU A 1 72 ? -17.796 -6.978 -3.833 1.00 88.12 72 GLU A O 1
ATOM 606 N N . ASP A 1 73 ? -16.734 -7.194 -1.870 1.00 89.31 73 ASP A N 1
ATOM 607 C CA . ASP A 1 73 ? -17.922 -7.535 -1.094 1.00 89.31 73 ASP A CA 1
ATOM 608 C C . ASP A 1 73 ? -17.883 -6.947 0.325 1.00 89.31 73 ASP A C 1
ATOM 610 O O . ASP A 1 73 ? -16.824 -6.590 0.861 1.00 89.31 73 ASP A O 1
ATOM 614 N N . ASP A 1 74 ? -19.064 -6.858 0.936 1.00 89.81 74 ASP A N 1
ATOM 615 C CA . ASP A 1 74 ? -19.260 -6.270 2.261 1.00 89.81 74 ASP A CA 1
ATOM 616 C C . ASP A 1 74 ? -18.566 -7.069 3.369 1.00 89.81 74 ASP A C 1
ATOM 618 O O . ASP A 1 74 ? -18.084 -6.484 4.339 1.00 89.81 74 ASP A O 1
ATOM 622 N N . ASN A 1 75 ? -18.445 -8.393 3.230 1.00 90.06 75 ASN A N 1
ATOM 623 C CA . ASN A 1 75 ? -17.745 -9.209 4.222 1.00 90.06 75 ASN A CA 1
ATOM 624 C C . ASN A 1 75 ? -16.250 -8.889 4.218 1.00 90.06 75 ASN A C 1
ATOM 626 O O . ASN A 1 75 ? -15.638 -8.760 5.285 1.00 90.06 75 ASN A O 1
ATOM 630 N N . TYR A 1 76 ? -15.661 -8.706 3.034 1.00 87.00 76 TYR A N 1
ATOM 631 C CA . TYR A 1 76 ? -14.284 -8.265 2.917 1.00 87.00 76 TYR A CA 1
ATOM 632 C C . TYR A 1 76 ? -14.137 -6.837 3.458 1.00 87.00 76 TYR A C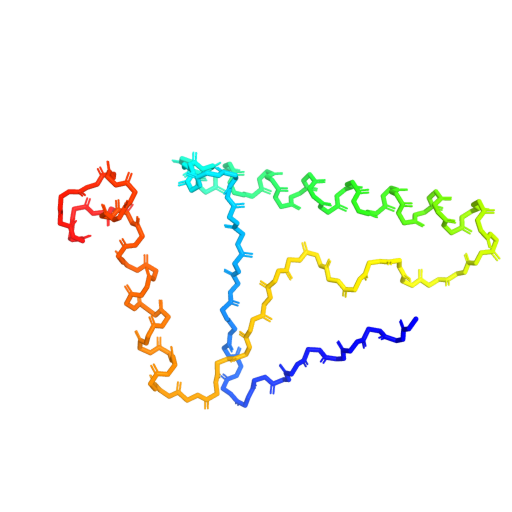 1
ATOM 634 O O . TYR A 1 76 ? -13.238 -6.578 4.263 1.00 87.00 76 TYR A O 1
ATOM 642 N N . LEU A 1 77 ? -15.055 -5.924 3.130 1.00 87.75 77 LEU A N 1
ATOM 643 C CA . LEU A 1 77 ? -15.029 -4.556 3.650 1.00 87.75 77 LEU A CA 1
ATOM 644 C C . LEU A 1 77 ? -15.069 -4.519 5.185 1.00 87.75 77 LEU A C 1
ATOM 646 O O . LEU A 1 77 ? -14.201 -3.907 5.810 1.00 87.75 77 LEU A O 1
ATOM 650 N N . ILE A 1 78 ? -16.018 -5.224 5.802 1.00 90.31 78 ILE A N 1
ATOM 651 C CA . ILE A 1 78 ? -16.149 -5.334 7.261 1.00 90.31 78 ILE A CA 1
ATOM 652 C C . ILE A 1 78 ? -14.892 -5.972 7.863 1.00 90.31 78 ILE A C 1
ATOM 654 O O . ILE A 1 78 ? -14.383 -5.510 8.888 1.00 90.31 78 ILE A O 1
ATOM 658 N N . GLY A 1 79 ? -14.339 -6.999 7.212 1.00 89.19 79 GLY A N 1
ATOM 659 C CA . GLY A 1 79 ? -13.091 -7.639 7.618 1.00 89.19 79 GLY A CA 1
ATOM 660 C C . GLY A 1 79 ? -11.905 -6.670 7.634 1.00 89.19 79 GLY A C 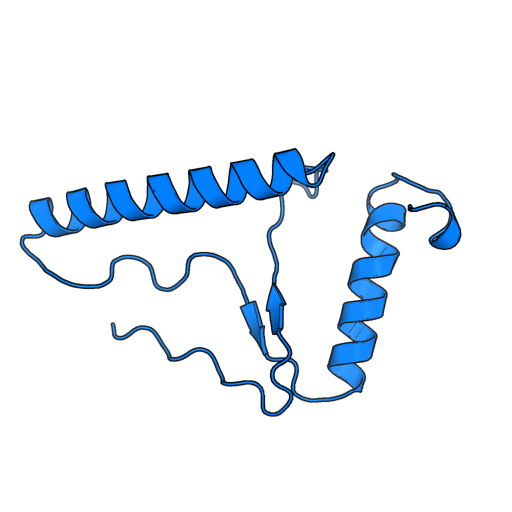1
ATOM 661 O O . GLY A 1 79 ? -11.137 -6.651 8.602 1.00 89.19 79 GLY A O 1
ATOM 662 N N . VAL A 1 80 ? -11.780 -5.835 6.600 1.00 85.94 80 VAL A N 1
ATOM 663 C CA . VAL A 1 80 ? -10.741 -4.803 6.481 1.00 85.94 80 VAL A CA 1
ATOM 664 C C . VAL A 1 80 ? -10.929 -3.722 7.534 1.00 85.94 80 VAL A C 1
ATOM 666 O O . VAL A 1 80 ? -9.973 -3.418 8.246 1.00 85.94 80 VAL A O 1
ATOM 669 N N . LEU A 1 81 ? -12.143 -3.192 7.691 1.00 87.31 81 LEU A N 1
ATOM 670 C CA . LEU A 1 81 ? -12.459 -2.193 8.713 1.00 87.31 81 LEU A CA 1
ATOM 671 C C . LEU A 1 81 ? -12.093 -2.719 10.104 1.00 87.31 81 LEU A C 1
ATOM 673 O O . LEU A 1 81 ? -11.300 -2.103 10.818 1.00 87.31 81 LEU A O 1
ATOM 677 N N . ARG A 1 82 ? -12.558 -3.924 10.451 1.00 89.56 82 ARG A N 1
ATOM 678 C CA . ARG A 1 82 ? -12.220 -4.585 11.717 1.00 89.56 82 ARG A CA 1
ATOM 679 C C . ARG A 1 82 ? -10.714 -4.764 11.886 1.00 89.56 82 ARG A C 1
ATOM 681 O O . ARG A 1 82 ? -10.201 -4.582 12.988 1.00 89.56 82 ARG A O 1
ATOM 688 N N . CYS A 1 83 ? -10.000 -5.149 10.829 1.00 85.81 83 CYS A N 1
ATOM 689 C CA . CYS A 1 83 ? -8.550 -5.317 10.866 1.00 85.81 83 CYS A CA 1
ATOM 690 C C . CYS A 1 83 ? -7.843 -3.987 11.158 1.00 85.81 83 CYS A C 1
ATOM 692 O O . CYS A 1 83 ? -7.019 -3.925 12.070 1.00 85.81 83 CYS A O 1
ATOM 694 N N . ILE A 1 84 ? -8.213 -2.922 10.440 1.00 86.50 84 ILE A N 1
ATOM 695 C CA . ILE A 1 84 ? -7.637 -1.582 10.584 1.00 86.50 84 ILE A CA 1
ATOM 696 C C . ILE A 1 84 ? -7.871 -1.044 11.997 1.00 86.50 84 ILE A C 1
ATOM 698 O O . ILE A 1 84 ? -6.906 -0.651 12.651 1.00 86.50 84 ILE A O 1
ATOM 702 N N . HIS A 1 85 ? -9.108 -1.096 12.498 1.00 86.81 85 HIS A N 1
ATOM 703 C CA . HIS A 1 85 ? -9.450 -0.605 13.837 1.00 86.81 85 HIS A CA 1
ATOM 704 C C . HIS A 1 85 ? -8.798 -1.413 14.968 1.00 86.81 85 HIS A C 1
ATOM 706 O O . HIS A 1 85 ? -8.508 -0.863 16.023 1.00 86.81 85 HIS A O 1
ATOM 712 N N . ASN A 1 86 ? -8.498 -2.699 14.754 1.00 89.06 86 ASN A N 1
ATOM 713 C CA . ASN A 1 86 ? -7.790 -3.521 15.741 1.00 89.06 86 ASN A CA 1
ATOM 714 C C . ASN A 1 86 ? -6.260 -3.390 15.689 1.00 89.06 86 ASN A C 1
ATOM 716 O O . ASN A 1 86 ? -5.582 -3.895 16.587 1.00 89.06 86 ASN A O 1
ATOM 720 N N . ASN A 1 87 ? -5.683 -2.756 14.663 1.00 85.94 87 ASN A N 1
ATOM 721 C CA . ASN A 1 87 ? -4.227 -2.616 14.554 1.00 85.94 87 ASN A CA 1
ATOM 722 C C . ASN A 1 87 ? -3.586 -1.897 15.758 1.00 85.94 87 ASN A C 1
ATOM 724 O O . ASN A 1 87 ? -2.558 -2.383 16.232 1.00 85.94 87 ASN A O 1
ATOM 728 N N . PRO A 1 88 ? -4.160 -0.807 16.298 1.00 84.25 88 PRO A N 1
ATOM 729 C CA . PRO A 1 88 ? -3.618 -0.124 17.470 1.00 84.25 88 PRO A CA 1
ATOM 730 C C . PRO A 1 88 ? -3.583 -0.989 18.727 1.00 84.25 88 PRO A C 1
ATOM 732 O O . PRO A 1 88 ? -2.572 -0.994 19.429 1.00 84.25 88 PRO A O 1
ATOM 735 N N . VAL A 1 89 ? -4.644 -1.767 18.967 1.00 87.38 89 VAL A N 1
ATOM 736 C CA . VAL A 1 89 ? -4.730 -2.714 20.089 1.00 87.38 89 VAL A CA 1
ATOM 737 C C . VAL A 1 89 ? -3.696 -3.827 19.918 1.00 87.38 89 VAL A C 1
ATOM 739 O O . VAL A 1 89 ? -2.889 -4.077 20.808 1.00 87.38 89 VAL A O 1
ATOM 742 N N . LYS A 1 90 ? -3.628 -4.442 18.728 1.00 84.75 90 LYS A N 1
ATOM 743 C CA . LYS A 1 90 ? -2.646 -5.498 18.415 1.00 84.75 90 LYS A CA 1
ATOM 744 C C . LYS A 1 90 ? -1.198 -5.026 18.503 1.00 84.75 90 LYS A C 1
ATOM 746 O O . LYS A 1 90 ? -0.315 -5.825 18.794 1.00 84.75 90 LYS A O 1
ATOM 751 N N . ALA A 1 91 ? -0.946 -3.754 18.215 1.00 78.75 91 ALA A N 1
ATOM 752 C CA . ALA A 1 91 ? 0.372 -3.151 18.340 1.00 78.75 91 ALA A CA 1
ATOM 753 C C . ALA A 1 91 ? 0.670 -2.677 19.777 1.00 78.75 91 ALA A C 1
ATOM 755 O O . ALA A 1 91 ? 1.740 -2.120 20.016 1.00 78.75 91 ALA A O 1
ATOM 756 N N . GLY A 1 92 ? -0.260 -2.832 20.725 1.00 83.56 92 GLY A N 1
ATOM 757 C CA . GLY A 1 92 ? -0.115 -2.343 22.095 1.00 83.56 92 GLY A CA 1
ATOM 758 C C . GLY A 1 92 ? 0.028 -0.820 22.173 1.00 83.56 92 GLY A C 1
ATOM 759 O O . GLY A 1 92 ? 0.840 -0.320 22.941 1.00 83.56 92 GLY A O 1
ATOM 760 N N . ILE A 1 93 ? -0.632 -0.060 21.288 1.00 82.62 93 ILE A N 1
ATOM 761 C CA . ILE A 1 93 ? -0.735 1.412 21.408 1.00 82.62 93 ILE A CA 1
ATOM 762 C C . ILE A 1 93 ? -1.778 1.772 22.466 1.00 82.62 93 ILE A C 1
ATOM 764 O O . ILE A 1 93 ? -1.556 2.673 23.263 1.00 82.62 93 ILE A O 1
ATOM 768 N N . VAL A 1 94 ? -2.900 1.058 22.451 1.00 88.81 94 VAL A N 1
ATOM 769 C CA . VAL A 1 94 ? -4.074 1.277 23.300 1.00 88.81 94 VAL A CA 1
ATOM 770 C C . VAL A 1 94 ? -4.572 -0.059 23.834 1.00 88.81 94 VAL A C 1
ATOM 772 O O . VAL A 1 94 ? -4.288 -1.099 23.232 1.00 88.81 94 VAL A O 1
ATOM 775 N N . LYS A 1 95 ? -5.314 -0.045 24.946 1.00 89.69 95 LYS A N 1
ATOM 776 C CA . LYS A 1 95 ? -5.939 -1.266 25.478 1.00 89.69 95 LYS A CA 1
ATOM 777 C C . LYS A 1 95 ? -7.260 -1.558 24.776 1.00 89.69 95 LYS A C 1
ATOM 779 O O . LYS A 1 95 ? -7.533 -2.714 24.469 1.00 89.69 95 LYS A O 1
ATOM 784 N N . ASN A 1 96 ? -8.022 -0.512 24.465 1.00 91.62 96 ASN A N 1
ATOM 785 C CA . ASN A 1 96 ? -9.304 -0.607 23.772 1.00 91.62 96 ASN A CA 1
ATOM 786 C C . ASN A 1 96 ? -9.290 0.190 22.463 1.00 91.62 96 ASN A C 1
ATOM 788 O O . ASN A 1 96 ? -8.579 1.183 22.337 1.00 91.62 96 ASN A O 1
ATOM 792 N N . ILE A 1 97 ? -10.094 -0.235 21.482 1.00 89.75 97 ILE A N 1
ATOM 793 C CA . ILE A 1 97 ? -10.173 0.414 20.158 1.00 89.75 97 ILE A CA 1
ATOM 794 C C . ILE A 1 97 ? -10.578 1.889 20.290 1.00 89.75 97 ILE A C 1
ATOM 796 O O . ILE A 1 97 ? -10.024 2.740 19.601 1.00 89.75 97 ILE A O 1
ATOM 800 N N . GLU A 1 98 ? -11.508 2.183 21.198 1.00 91.25 98 GLU A N 1
ATOM 801 C CA . GLU A 1 98 ? -12.090 3.515 21.426 1.00 91.25 98 GLU A CA 1
ATOM 802 C C . GLU A 1 98 ? -11.072 4.552 21.923 1.00 91.25 98 GLU A C 1
ATOM 804 O O . GLU A 1 98 ? -11.278 5.756 21.791 1.00 91.25 98 GLU A O 1
ATOM 809 N N . GLU A 1 99 ? -9.951 4.094 22.476 1.00 88.44 99 GLU A N 1
ATOM 810 C CA . GLU A 1 99 ? -8.884 4.958 22.981 1.00 88.44 99 GLU A CA 1
ATOM 811 C C . GLU A 1 99 ? -7.982 5.484 21.851 1.00 88.44 99 GLU A C 1
ATOM 813 O O . GLU A 1 99 ? -7.205 6.418 22.066 1.00 88.44 99 GLU A O 1
ATOM 818 N N . TYR A 1 100 ? -8.046 4.888 20.652 1.00 82.62 100 TYR A N 1
ATOM 819 C CA . TYR A 1 100 ? -7.215 5.284 19.519 1.00 82.62 100 TYR A CA 1
ATOM 820 C C . TYR A 1 100 ? -7.852 6.446 18.749 1.00 82.62 100 TYR A C 1
ATOM 822 O O . TYR A 1 100 ? -8.868 6.265 18.079 1.00 82.62 100 TYR A O 1
ATOM 830 N N . LYS A 1 101 ? -7.233 7.631 18.852 1.00 75.19 101 LYS A N 1
ATOM 831 C CA . LYS A 1 101 ? -7.638 8.873 18.172 1.00 75.19 101 LYS A CA 1
ATOM 832 C C . LYS A 1 101 ? -6.880 9.102 16.868 1.00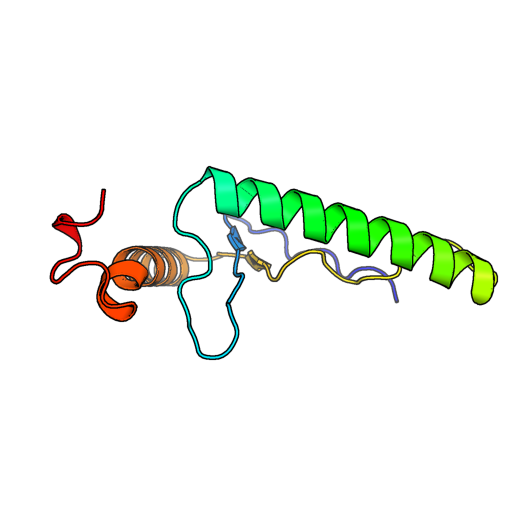 75.19 101 LYS A C 1
ATOM 834 O O . LYS A 1 101 ? -5.653 8.850 16.848 1.00 75.19 101 LYS A O 1
#

Foldseek 3Di:
DPQPPAPCAPVNDKDFDDADPPRADQDPDPVSVVVVLVVLVVVLVVVQVVCCVVVVHDDHDDSDSTDMHHDHDPVSVVVSVVVVLCSCCVNVVDVDSVVPD

Radius of gyration: 17.33 Å; chains: 1; bounding box: 41×22×48 Å

Sequence (101 aa):
MPRQARIKSATGIYHIMIRGINKEKIFMSSIHKNKILEIVKKINVKYAMYYNKVEKRYGHVFQDRFKSEAVEDDNYLIGVLRCIHNNPVKAGIVKNIEEYK

pLDDT: mean 79.77, std 11.36, range [42.31, 95.69]